Protein AF-A0A955BYD0-F1 (afdb_monomer_lite)

Foldseek 3Di:
DVLVVVLVVLQVVLVVCVVVLVLVSSLVSLCPHPDPCNVVSNVSSVVSVVVVPPPPPPPPPPPPDPPPDDDD

pLDDT: mean 82.09, std 17.28, range [44.56, 98.19]

Secondary structure (DSSP, 8-state):
-HHHHHHHHHHHHHHHHHHTT-HHHHHHHHHT--STTHHHHHHHHHHHHHH-PPPPTT-S------------

Radius of gyration: 20.26 Å; chains: 1; bounding box: 63×28×43 Å

Structure (mmCIF, N/CA/C/O backbone):
data_AF-A0A955BYD0-F1
#
_entry.id   AF-A0A955BYD0-F1
#
loop_
_atom_site.group_PDB
_atom_site.id
_atom_site.type_symbol
_atom_site.label_atom_id
_atom_site.label_alt_id
_atom_site.label_comp_id
_atom_site.label_asym_id
_atom_site.label_entity_id
_atom_site.label_seq_id
_atom_site.pdbx_PDB_ins_code
_atom_site.Cartn_x
_atom_site.Cartn_y
_atom_site.Cartn_z
_atom_site.occupancy
_atom_site.B_iso_or_equiv
_atom_site.auth_seq_id
_atom_site.auth_comp_id
_atom_site.auth_asym_id
_atom_site.auth_atom_id
_atom_site.pdbx_PDB_model_num
ATOM 1 N N . SER A 1 1 ? 12.502 -2.553 -15.293 1.00 70.12 1 SER A N 1
ATOM 2 C CA . SER A 1 1 ? 13.448 -3.583 -14.798 1.00 70.12 1 SER A CA 1
ATOM 3 C C . SER A 1 1 ? 12.687 -4.617 -13.968 1.00 70.12 1 SER A C 1
ATOM 5 O O . SER A 1 1 ? 11.547 -4.351 -13.597 1.00 70.12 1 SER A O 1
ATOM 7 N N . ALA A 1 2 ? 13.284 -5.774 -13.651 1.00 72.38 2 ALA A N 1
ATOM 8 C CA . ALA A 1 2 ? 12.672 -6.777 -12.762 1.00 72.38 2 ALA A CA 1
ATOM 9 C C . ALA A 1 2 ? 12.252 -6.194 -11.393 1.00 72.38 2 ALA A C 1
ATOM 11 O O . ALA A 1 2 ? 11.249 -6.594 -10.811 1.00 72.38 2 ALA A O 1
ATOM 12 N N . GLU A 1 3 ? 12.974 -5.179 -10.926 1.00 70.62 3 GLU A N 1
ATOM 13 C CA . GLU A 1 3 ? 12.732 -4.469 -9.669 1.00 70.62 3 GLU A CA 1
ATOM 14 C C . GLU A 1 3 ? 11.443 -3.626 -9.693 1.00 70.62 3 GLU A C 1
ATOM 16 O O . GLU A 1 3 ? 10.666 -3.639 -8.739 1.00 70.62 3 GLU A O 1
ATOM 21 N N . GLN A 1 4 ? 11.144 -2.976 -10.826 1.00 71.81 4 GLN A N 1
ATOM 22 C CA . GLN A 1 4 ? 9.866 -2.280 -11.036 1.00 71.81 4 GLN A CA 1
ATOM 23 C C . GLN A 1 4 ? 8.683 -3.256 -11.089 1.00 71.81 4 GLN A C 1
ATOM 25 O O . GLN A 1 4 ? 7.612 -2.948 -10.571 1.00 71.81 4 GLN A O 1
ATOM 30 N N . HIS A 1 5 ? 8.869 -4.447 -11.672 1.00 75.19 5 HIS A N 1
ATOM 31 C CA . HIS A 1 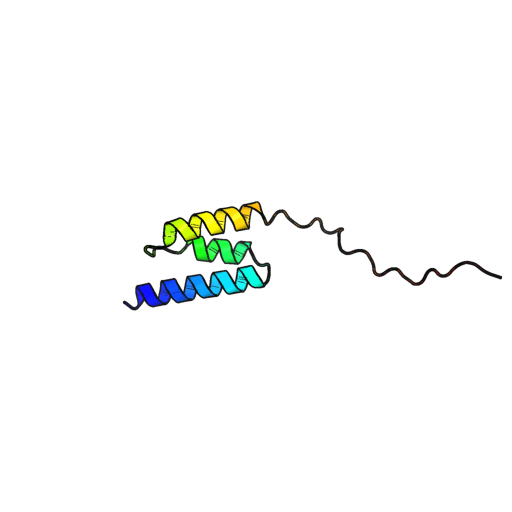5 ? 7.836 -5.489 -11.654 1.00 75.19 5 HIS A CA 1
ATOM 32 C C . HIS A 1 5 ? 7.579 -5.992 -10.228 1.00 75.19 5 HIS A C 1
ATOM 34 O O . HIS A 1 5 ? 6.425 -6.138 -9.830 1.00 75.19 5 HIS A O 1
ATOM 40 N N . ALA A 1 6 ? 8.633 -6.185 -9.430 1.00 85.00 6 ALA A N 1
ATOM 41 C CA . ALA A 1 6 ? 8.504 -6.573 -8.028 1.00 85.00 6 ALA A CA 1
ATOM 42 C C . ALA A 1 6 ? 7.763 -5.513 -7.190 1.00 85.00 6 ALA A C 1
ATOM 44 O O . ALA A 1 6 ? 6.941 -5.870 -6.345 1.00 85.00 6 ALA A O 1
ATOM 45 N N . ALA A 1 7 ? 7.998 -4.222 -7.449 1.00 87.94 7 ALA A N 1
ATOM 46 C CA . ALA A 1 7 ? 7.257 -3.134 -6.807 1.00 87.94 7 ALA A CA 1
ATOM 47 C C . ALA A 1 7 ? 5.760 -3.155 -7.164 1.00 87.94 7 ALA A C 1
ATOM 49 O O . ALA A 1 7 ? 4.913 -3.088 -6.273 1.00 87.94 7 ALA A O 1
ATOM 50 N N . GLY A 1 8 ? 5.424 -3.335 -8.447 1.00 88.19 8 GLY A N 1
ATOM 51 C CA . GLY A 1 8 ? 4.031 -3.458 -8.891 1.00 88.19 8 GLY A CA 1
ATOM 52 C C . GLY A 1 8 ? 3.306 -4.660 -8.273 1.00 88.19 8 GLY A C 1
ATOM 53 O O . GLY A 1 8 ? 2.164 -4.536 -7.832 1.00 88.19 8 GLY A O 1
ATOM 54 N N . ILE A 1 9 ? 3.984 -5.809 -8.169 1.00 93.12 9 ILE A N 1
ATOM 55 C CA . ILE A 1 9 ? 3.440 -7.010 -7.515 1.00 93.12 9 ILE A CA 1
ATOM 56 C C . ILE A 1 9 ? 3.175 -6.751 -6.027 1.00 93.12 9 ILE A C 1
ATOM 58 O O . ILE A 1 9 ? 2.083 -7.058 -5.549 1.00 93.12 9 ILE A O 1
ATOM 62 N N . ARG A 1 10 ? 4.131 -6.153 -5.299 1.00 93.00 10 ARG A N 1
ATOM 63 C CA . ARG A 1 10 ? 3.945 -5.797 -3.880 1.00 93.00 10 ARG A CA 1
ATOM 64 C C . ARG A 1 10 ? 2.766 -4.854 -3.677 1.00 93.00 10 ARG A C 1
ATOM 66 O O . ARG A 1 10 ? 1.963 -5.081 -2.778 1.00 93.00 10 ARG A O 1
ATOM 73 N N . TYR A 1 11 ? 2.639 -3.837 -4.528 1.00 94.56 11 TYR A N 1
ATOM 74 C CA . TYR A 1 11 ? 1.518 -2.904 -4.470 1.00 94.56 11 TYR A CA 1
ATOM 75 C C . TYR A 1 11 ? 0.173 -3.619 -4.657 1.00 94.56 11 TYR A C 1
ATOM 77 O O . TYR A 1 11 ? -0.744 -3.434 -3.858 1.00 94.56 11 TYR A O 1
ATOM 85 N N . ASN A 1 12 ? 0.061 -4.480 -5.671 1.00 95.81 12 ASN A N 1
ATOM 86 C CA . ASN A 1 12 ? -1.173 -5.226 -5.923 1.00 95.81 12 ASN A CA 1
ATOM 87 C C . ASN A 1 12 ? -1.509 -6.189 -4.777 1.00 95.81 12 ASN A C 1
ATOM 89 O O . ASN A 1 12 ? -2.672 -6.294 -4.390 1.00 95.81 12 ASN A O 1
ATOM 93 N N . LEU A 1 13 ? -0.502 -6.839 -4.190 1.00 96.94 13 LEU A N 1
ATOM 94 C CA . LEU A 1 13 ? -0.691 -7.689 -3.017 1.00 96.94 13 LEU A CA 1
ATOM 95 C C . LEU A 1 13 ? -1.186 -6.879 -1.808 1.00 96.94 13 LEU A C 1
ATOM 97 O O . LEU A 1 13 ? -2.116 -7.306 -1.129 1.00 96.94 13 LEU A O 1
ATOM 101 N N . ALA A 1 14 ? -0.633 -5.685 -1.575 1.00 97.38 14 ALA A N 1
ATOM 102 C CA . ALA A 1 14 ? -1.107 -4.797 -0.517 1.00 97.38 14 ALA A CA 1
ATOM 103 C C . ALA A 1 14 ? -2.573 -4.386 -0.720 1.00 97.38 14 ALA A C 1
ATOM 105 O O . ALA A 1 14 ? -3.357 -4.389 0.225 1.00 97.38 14 ALA A O 1
ATOM 106 N N . ARG A 1 15 ? -2.967 -4.082 -1.964 1.00 96.88 15 ARG A N 1
ATOM 107 C CA . ARG A 1 15 ? -4.358 -3.752 -2.317 1.00 96.88 15 ARG A CA 1
ATOM 108 C C . ARG A 1 15 ? -5.313 -4.921 -2.089 1.00 96.88 15 ARG A C 1
ATOM 110 O O . ARG A 1 15 ? -6.443 -4.685 -1.668 1.00 96.88 15 ARG A O 1
ATOM 117 N N . ALA A 1 16 ? -4.865 -6.152 -2.336 1.00 98.19 16 ALA A N 1
ATOM 118 C CA . ALA A 1 16 ? -5.649 -7.346 -2.044 1.00 98.19 16 ALA A CA 1
ATOM 119 C C . ALA A 1 16 ? -5.870 -7.514 -0.531 1.00 98.19 16 ALA A C 1
ATOM 121 O O . ALA A 1 16 ? -7.013 -7.671 -0.108 1.00 98.19 16 ALA A O 1
ATOM 122 N N . TYR A 1 17 ? -4.822 -7.390 0.291 1.00 97.94 17 TYR A N 1
ATOM 123 C CA . TYR A 1 17 ? -4.973 -7.437 1.752 1.00 97.94 17 TYR A CA 1
ATOM 124 C C . TYR A 1 17 ? -5.882 -6.325 2.287 1.00 97.94 17 TYR A C 1
ATOM 126 O O . TYR A 1 17 ? -6.765 -6.604 3.091 1.00 97.94 17 TYR A O 1
ATOM 134 N N . GLU A 1 18 ? -5.749 -5.100 1.768 1.00 96.25 18 GLU A N 1
ATOM 135 C CA . GLU A 1 18 ? -6.636 -3.985 2.125 1.00 96.25 18 GLU A CA 1
ATOM 136 C C . GLU A 1 18 ? -8.107 -4.309 1.813 1.00 96.25 18 GLU A C 1
ATOM 138 O O . GLU A 1 18 ? -8.983 -4.052 2.631 1.00 96.25 18 GLU A O 1
ATOM 143 N N . SER A 1 19 ? -8.400 -4.926 0.660 1.00 96.31 19 SER A N 1
ATOM 144 C CA . SER A 1 19 ? -9.775 -5.326 0.311 1.00 96.31 19 SER A CA 1
ATOM 145 C C . SER A 1 19 ? -10.345 -6.448 1.184 1.00 96.31 19 SER A C 1
ATOM 147 O O . SER A 1 19 ? -11.560 -6.566 1.301 1.00 96.31 19 SER A O 1
ATOM 149 N N . LEU A 1 20 ? -9.476 -7.252 1.801 1.00 96.56 20 LEU A N 1
ATOM 150 C CA . LEU A 1 20 ? -9.848 -8.313 2.739 1.00 96.56 20 LEU A CA 1
ATOM 151 C C . LEU A 1 20 ? -9.980 -7.802 4.183 1.00 96.56 20 LEU A C 1
ATOM 153 O O . LEU A 1 20 ? -10.296 -8.586 5.072 1.00 96.56 20 LEU A O 1
ATOM 157 N N . GLY A 1 21 ? -9.715 -6.514 4.427 1.00 94.69 21 GLY A N 1
ATOM 158 C CA . GLY A 1 21 ? -9.698 -5.922 5.7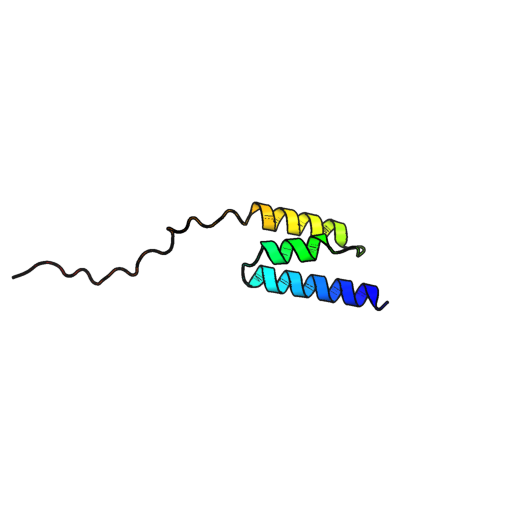65 1.00 94.69 21 GLY A CA 1
ATOM 159 C C . GLY A 1 21 ? -8.413 -6.186 6.557 1.00 94.69 21 GLY A C 1
ATOM 160 O O . GLY A 1 21 ? -8.285 -5.698 7.678 1.00 94.69 21 GLY A O 1
ATOM 161 N N . ASP A 1 22 ? -7.429 -6.891 5.986 1.00 96.50 22 ASP A N 1
ATOM 162 C CA . ASP A 1 22 ? -6.112 -7.099 6.603 1.00 96.50 22 ASP A CA 1
ATOM 163 C C . ASP A 1 22 ? -5.216 -5.871 6.372 1.00 96.50 22 ASP A C 1
ATOM 165 O O . ASP A 1 22 ? -4.232 -5.862 5.623 1.00 96.50 22 ASP A O 1
ATOM 169 N N . ASN A 1 23 ? -5.618 -4.775 7.005 1.00 96.19 23 ASN A N 1
ATOM 170 C CA . ASN A 1 23 ? -4.983 -3.473 6.864 1.00 96.19 23 ASN A CA 1
ATOM 171 C C . ASN A 1 23 ? -3.547 -3.452 7.400 1.00 96.19 23 ASN A C 1
ATOM 173 O O . ASN A 1 23 ? -2.717 -2.701 6.885 1.00 96.19 23 ASN A O 1
ATOM 177 N N . GLN A 1 24 ? -3.245 -4.278 8.406 1.00 95.81 24 GLN A N 1
ATOM 178 C CA . GLN A 1 24 ? -1.905 -4.384 8.977 1.00 95.81 24 GLN A CA 1
ATOM 179 C C . GLN A 1 24 ? -0.930 -4.936 7.933 1.00 95.81 24 GLN A C 1
ATOM 181 O O . GLN A 1 24 ? 0.087 -4.307 7.626 1.00 95.81 24 GLN A O 1
ATOM 186 N N . ARG A 1 25 ? -1.283 -6.060 7.301 1.00 96.56 25 ARG A N 1
ATOM 187 C CA . ARG A 1 25 ? -0.444 -6.683 6.273 1.00 96.56 25 ARG A CA 1
ATOM 188 C C . ARG A 1 25 ? -0.363 -5.847 4.999 1.00 96.56 25 ARG A C 1
ATOM 190 O O . ARG A 1 25 ? 0.692 -5.781 4.363 1.00 96.56 25 ARG A O 1
ATOM 197 N N . ALA A 1 26 ? -1.443 -5.145 4.652 1.00 97.94 26 ALA A N 1
ATOM 198 C CA . ALA A 1 26 ? -1.427 -4.153 3.582 1.00 97.94 26 ALA A CA 1
ATOM 199 C C . ALA A 1 26 ? -0.429 -3.014 3.867 1.00 97.94 26 ALA A C 1
ATOM 201 O O . ALA A 1 26 ? 0.354 -2.647 2.988 1.00 97.94 26 ALA A O 1
ATOM 202 N N . ALA A 1 27 ? -0.416 -2.476 5.091 1.00 97.44 27 ALA A N 1
ATOM 203 C CA . ALA A 1 27 ? 0.494 -1.404 5.482 1.00 97.44 27 ALA A CA 1
ATOM 204 C C . ALA A 1 27 ? 1.966 -1.847 5.452 1.00 97.44 27 ALA A C 1
ATOM 206 O O . ALA A 1 27 ? 2.803 -1.115 4.922 1.00 97.44 27 ALA A O 1
ATOM 207 N N . GLU A 1 28 ? 2.284 -3.048 5.940 1.00 97.12 28 GLU A N 1
ATOM 208 C CA . GLU A 1 28 ? 3.646 -3.606 5.913 1.00 97.12 28 GLU A CA 1
ATOM 209 C C . GLU A 1 28 ? 4.215 -3.681 4.489 1.00 97.12 28 GLU A C 1
ATOM 211 O O . GLU A 1 28 ? 5.332 -3.226 4.228 1.00 97.12 28 GLU A O 1
ATOM 216 N N . LEU A 1 29 ? 3.419 -4.180 3.540 1.00 97.06 29 LEU A N 1
ATOM 217 C CA . LEU A 1 29 ? 3.816 -4.277 2.133 1.00 97.06 29 LEU A CA 1
ATOM 218 C C . LEU A 1 29 ? 4.027 -2.906 1.480 1.00 97.06 29 LEU A C 1
ATOM 220 O O . LEU A 1 29 ? 4.951 -2.746 0.681 1.00 97.06 29 LEU A O 1
ATOM 224 N N . LEU A 1 30 ? 3.191 -1.918 1.817 1.00 96.62 30 LEU A N 1
ATOM 225 C CA . LEU A 1 30 ? 3.311 -0.545 1.314 1.00 96.62 30 LEU A CA 1
ATOM 226 C C . LEU A 1 30 ? 4.534 0.181 1.889 1.00 96.62 30 LEU A C 1
ATOM 228 O O . LEU A 1 30 ? 5.150 0.983 1.189 1.00 96.62 30 LEU A O 1
ATOM 232 N N . LEU A 1 31 ? 4.893 -0.086 3.147 1.00 96.25 31 LEU A N 1
ATOM 233 C CA . LEU A 1 31 ? 6.070 0.500 3.797 1.00 96.25 31 LEU A CA 1
ATOM 234 C C . LEU A 1 31 ? 7.384 -0.086 3.2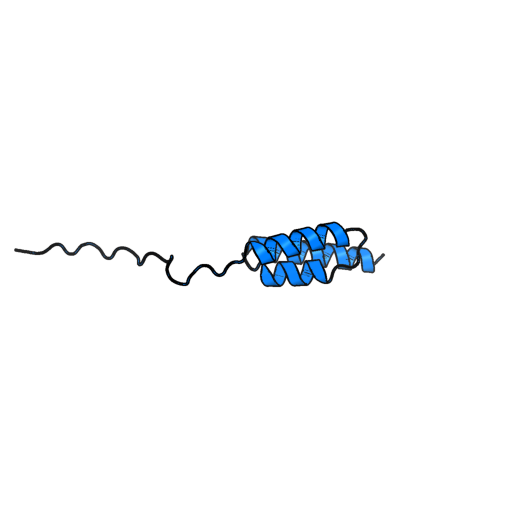70 1.00 96.25 31 LEU A C 1
ATOM 236 O O . LEU A 1 31 ? 8.387 0.626 3.231 1.00 96.25 31 LEU A O 1
ATOM 240 N N . ALA A 1 32 ? 7.362 -1.346 2.831 1.00 93.69 32 ALA A N 1
ATOM 241 C CA . ALA A 1 32 ? 8.496 -2.025 2.209 1.00 93.69 32 ALA A CA 1
ATOM 242 C C . ALA A 1 32 ? 8.741 -1.614 0.742 1.00 93.69 32 ALA A C 1
ATOM 244 O O . ALA A 1 32 ? 9.673 -2.112 0.108 1.00 93.69 32 ALA A O 1
ATOM 245 N N . ASP A 1 33 ? 7.903 -0.746 0.169 1.00 89.94 33 ASP A N 1
ATOM 246 C CA . ASP A 1 33 ? 8.066 -0.286 -1.204 1.00 89.94 33 ASP A CA 1
ATOM 247 C C . ASP A 1 33 ? 9.107 0.839 -1.323 1.00 89.94 33 ASP A C 1
ATOM 249 O O . ASP A 1 33 ? 8.974 1.898 -0.707 1.00 89.94 33 ASP A O 1
ATOM 253 N N . ASP A 1 34 ? 10.113 0.624 -2.175 1.00 88.62 34 ASP A N 1
ATOM 254 C CA . ASP A 1 34 ? 11.180 1.594 -2.467 1.00 88.62 34 ASP A CA 1
ATOM 255 C C . ASP A 1 34 ? 11.100 2.161 -3.897 1.00 88.62 34 ASP A C 1
ATOM 257 O O . ASP A 1 34 ? 12.030 2.768 -4.429 1.00 88.62 34 ASP A O 1
ATOM 261 N N . SER A 1 35 ? 9.953 1.971 -4.550 1.00 89.12 35 SER A N 1
ATOM 262 C CA . SER A 1 35 ? 9.682 2.521 -5.874 1.00 89.12 35 SER A CA 1
ATOM 263 C C . SER A 1 35 ? 9.581 4.061 -5.862 1.00 89.12 35 SER A C 1
ATOM 265 O O . SER A 1 35 ? 9.474 4.697 -4.802 1.00 89.12 35 SER A O 1
ATOM 267 N N . PRO A 1 36 ? 9.523 4.717 -7.038 1.00 91.44 36 PRO A N 1
ATOM 268 C CA . PRO A 1 36 ? 9.183 6.138 -7.121 1.00 91.44 36 PRO A CA 1
ATOM 269 C C . PRO A 1 36 ? 7.852 6.495 -6.431 1.00 91.44 36 PRO A C 1
ATOM 271 O O . PRO A 1 36 ? 7.682 7.629 -5.984 1.00 91.44 36 PRO A O 1
ATOM 274 N N . GLN A 1 37 ? 6.924 5.537 -6.296 1.00 90.94 37 GLN A N 1
ATOM 275 C CA . GLN A 1 37 ? 5.627 5.717 -5.641 1.00 90.94 37 GLN A CA 1
ATOM 276 C C . GLN A 1 37 ? 5.678 5.617 -4.103 1.00 90.94 37 GLN A C 1
ATOM 278 O O . GLN A 1 37 ? 4.660 5.880 -3.453 1.00 90.94 37 GLN A O 1
ATOM 283 N N . ARG A 1 38 ? 6.841 5.319 -3.494 1.00 94.69 38 ARG A N 1
ATOM 284 C CA . ARG A 1 38 ? 6.997 5.087 -2.040 1.00 94.69 38 ARG A CA 1
ATOM 285 C C . ARG A 1 38 ? 6.341 6.148 -1.155 1.00 94.69 38 ARG A C 1
ATOM 287 O O . ARG A 1 38 ? 5.807 5.836 -0.095 1.00 94.69 38 ARG A O 1
ATOM 294 N N . HIS A 1 39 ? 6.364 7.415 -1.575 1.00 95.62 39 HIS A N 1
ATOM 295 C CA . HIS A 1 39 ? 5.794 8.507 -0.786 1.00 95.62 39 HIS A CA 1
ATOM 296 C C . HIS A 1 39 ? 4.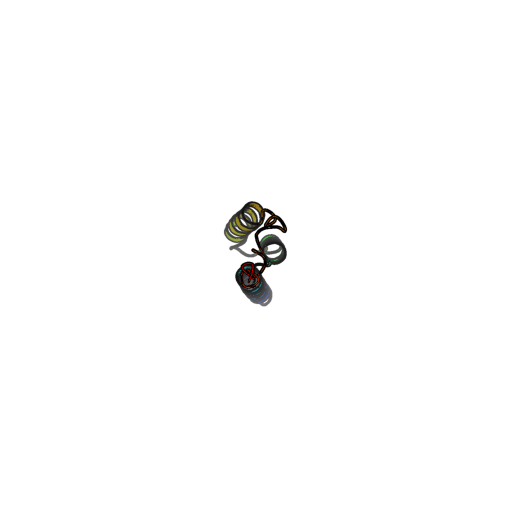273 8.357 -0.626 1.00 95.62 39 HIS A C 1
ATOM 298 O O . HIS A 1 39 ? 3.759 8.431 0.488 1.00 95.62 39 HIS A O 1
ATOM 304 N N . GLY A 1 40 ? 3.560 8.072 -1.720 1.00 96.19 40 GLY A N 1
ATOM 305 C CA . GLY A 1 40 ? 2.116 7.830 -1.682 1.00 96.19 40 GLY A CA 1
ATOM 306 C C . GLY A 1 40 ? 1.763 6.558 -0.911 1.00 96.19 40 GLY A C 1
ATOM 307 O O . GLY A 1 40 ? 0.799 6.545 -0.144 1.00 96.19 40 GLY A O 1
ATOM 308 N N . ASN A 1 41 ? 2.588 5.518 -1.046 1.00 96.38 41 ASN A N 1
ATOM 309 C CA . ASN A 1 41 ? 2.401 4.256 -0.332 1.00 96.38 41 ASN A CA 1
ATOM 310 C C . ASN A 1 41 ? 2.538 4.427 1.188 1.00 96.38 41 ASN A C 1
ATOM 312 O O . ASN A 1 41 ? 1.701 3.913 1.927 1.00 96.38 41 ASN A O 1
ATOM 316 N N . ARG A 1 42 ? 3.485 5.248 1.663 1.00 96.81 42 ARG A N 1
ATOM 317 C CA . ARG A 1 42 ? 3.607 5.599 3.092 1.00 96.81 42 ARG A CA 1
ATOM 318 C C . ARG A 1 42 ? 2.383 6.334 3.633 1.00 96.81 42 ARG A C 1
ATOM 320 O O . ARG A 1 42 ? 1.917 6.009 4.720 1.00 96.81 42 ARG A O 1
ATOM 327 N N . LEU A 1 43 ? 1.835 7.291 2.880 1.00 97.06 43 LEU A N 1
ATOM 328 C CA . LEU A 1 43 ? 0.618 8.005 3.291 1.00 97.06 43 LEU A CA 1
ATOM 329 C C . LEU A 1 43 ? -0.589 7.066 3.379 1.00 97.06 43 LEU A C 1
ATOM 331 O O . LEU A 1 43 ? -1.381 7.162 4.316 1.00 97.06 43 LEU A O 1
ATOM 335 N N . ARG A 1 44 ? -0.730 6.141 2.422 1.00 96.31 44 ARG A N 1
ATOM 336 C CA . ARG A 1 44 ? -1.774 5.110 2.463 1.00 96.31 44 ARG A CA 1
ATOM 337 C C . ARG A 1 44 ? -1.583 4.178 3.659 1.00 96.31 44 ARG A C 1
ATOM 339 O O . ARG A 1 44 ? -2.539 3.984 4.398 1.00 96.31 44 ARG A O 1
ATOM 346 N N . ALA A 1 45 ? -0.371 3.672 3.890 1.00 96.88 45 ALA A N 1
ATOM 347 C CA . ALA A 1 45 ? -0.061 2.826 5.044 1.00 96.88 45 ALA A CA 1
ATOM 348 C C . ALA A 1 45 ? -0.407 3.522 6.370 1.00 96.88 45 ALA A C 1
ATOM 350 O O . ALA A 1 45 ? -1.075 2.933 7.213 1.00 96.88 45 ALA A O 1
ATOM 351 N N . ALA A 1 46 ? -0.051 4.803 6.519 1.00 95.75 46 ALA A N 1
ATOM 352 C CA . ALA A 1 46 ? -0.396 5.587 7.703 1.00 95.75 46 ALA A CA 1
ATOM 353 C C . ALA A 1 46 ? -1.917 5.681 7.925 1.00 95.75 46 ALA A C 1
ATOM 355 O O . ALA A 1 46 ? -2.381 5.554 9.056 1.00 95.75 46 ALA A O 1
ATOM 356 N N . ARG A 1 47 ? -2.705 5.854 6.854 1.00 95.81 47 ARG A N 1
ATOM 357 C CA . ARG A 1 47 ? -4.177 5.868 6.933 1.00 95.81 47 ARG A CA 1
ATOM 358 C C . ARG A 1 47 ? -4.754 4.509 7.312 1.00 95.81 47 ARG A C 1
ATOM 360 O O . ARG A 1 47 ? -5.681 4.467 8.110 1.00 95.81 47 ARG A O 1
ATOM 367 N N . LEU A 1 48 ? -4.208 3.426 6.761 1.00 95.12 48 LEU A N 1
ATOM 368 C CA . LEU A 1 48 ? -4.630 2.067 7.099 1.00 95.12 48 LEU A CA 1
ATOM 369 C C . LEU A 1 48 ? -4.370 1.771 8.574 1.00 95.12 48 LEU A C 1
ATOM 371 O O . LEU A 1 48 ? -5.277 1.324 9.264 1.00 95.12 48 LEU A O 1
ATOM 375 N N . ILE A 1 49 ? -3.183 2.105 9.081 1.00 93.94 49 ILE A N 1
ATOM 376 C CA . ILE A 1 49 ? -2.833 1.925 10.496 1.00 93.94 49 ILE A CA 1
ATOM 377 C C . ILE A 1 49 ? -3.747 2.771 11.395 1.00 93.94 49 ILE A C 1
ATOM 379 O O . ILE A 1 49 ? -4.274 2.266 12.380 1.00 93.94 49 ILE A O 1
ATOM 383 N N . ALA A 1 50 ? -3.992 4.036 11.038 1.00 91.56 50 ALA A N 1
ATOM 384 C CA . ALA A 1 50 ? -4.870 4.914 11.811 1.00 91.56 50 ALA A CA 1
ATOM 385 C C . ALA A 1 50 ? -6.336 4.439 11.823 1.00 91.56 50 ALA A C 1
ATOM 387 O O . ALA A 1 50 ? -6.996 4.525 12.855 1.00 91.56 50 ALA A O 1
ATOM 388 N N . GLY A 1 51 ? -6.835 3.937 10.688 1.00 83.31 51 GLY A N 1
ATOM 389 C CA . GLY A 1 51 ? -8.204 3.435 10.534 1.00 83.31 51 GLY A CA 1
ATOM 390 C C . GLY A 1 51 ? -8.426 2.015 11.056 1.00 83.31 51 GLY A C 1
ATOM 391 O O . GLY A 1 51 ? -9.570 1.618 11.232 1.00 83.31 51 GLY A O 1
ATOM 392 N N . SER A 1 52 ? -7.361 1.262 11.343 1.00 69.44 52 SER A N 1
ATOM 393 C CA . SER A 1 52 ? -7.429 -0.099 11.900 1.00 69.44 52 SER A CA 1
ATOM 394 C C . SER A 1 52 ? -7.527 -0.107 13.417 1.00 69.44 52 SER A C 1
ATOM 396 O O . SER A 1 52 ? -6.970 -0.994 14.063 1.00 69.44 52 SER A O 1
ATOM 398 N N . GLN A 1 53 ? -8.214 0.884 13.997 1.00 59.09 53 GLN A N 1
ATOM 399 C CA . GLN A 1 53 ? -8.622 0.767 15.393 1.00 59.09 53 GLN A CA 1
ATOM 400 C C . GLN A 1 53 ? -9.284 -0.606 15.560 1.00 59.09 53 GLN A C 1
ATOM 402 O O . GLN A 1 53 ? -10.091 -0.978 14.701 1.00 59.09 53 GLN A O 1
ATOM 407 N N . PRO A 1 54 ? -8.897 -1.387 16.582 1.00 52.50 54 PRO A N 1
ATOM 408 C CA . PRO A 1 54 ? -9.505 -2.685 16.798 1.00 52.50 54 PRO A CA 1
ATOM 409 C C . PRO A 1 54 ? -11.010 -2.463 16.888 1.00 52.50 54 PRO A C 1
ATOM 411 O O . PRO A 1 54 ? -11.470 -1.680 17.717 1.00 52.50 54 PRO A O 1
ATOM 414 N N . SER A 1 55 ? -11.767 -3.106 15.999 1.00 52.81 55 SER A N 1
ATOM 415 C CA . SER A 1 55 ? -13.191 -3.303 16.228 1.00 52.81 55 SER A CA 1
ATOM 416 C C . SER A 1 55 ? -13.280 -3.945 17.607 1.00 52.81 55 SER A C 1
ATOM 418 O O . SER A 1 55 ? -12.677 -5.003 17.818 1.00 52.81 55 SER A O 1
ATOM 420 N N . GLU A 1 56 ? -13.911 -3.279 18.573 1.00 54.75 56 GLU A N 1
ATOM 421 C CA . GLU A 1 56 ? -14.132 -3.910 19.868 1.00 54.75 56 GLU A CA 1
ATOM 422 C C . GLU A 1 56 ? -14.827 -5.260 19.617 1.00 54.75 56 GLU A C 1
ATOM 424 O O . GLU A 1 56 ? -15.699 -5.340 18.745 1.00 54.75 56 GLU A O 1
ATOM 429 N N . PRO A 1 57 ? -14.458 -6.343 20.323 1.00 52.03 57 PRO A N 1
ATOM 430 C CA . PRO A 1 57 ? -15.038 -7.671 20.113 1.00 52.03 57 PRO A CA 1
ATOM 431 C C . PRO A 1 57 ? -16.516 -7.794 20.562 1.00 52.03 57 PRO A C 1
ATOM 433 O O . PRO A 1 57 ? -16.926 -8.851 21.030 1.00 52.03 57 PRO A O 1
ATOM 436 N N . GLY A 1 58 ? -17.322 -6.734 20.426 1.00 54.41 58 GLY A N 1
ATOM 437 C CA . GLY A 1 58 ? -18.711 -6.639 20.885 1.00 54.41 58 GLY A CA 1
ATOM 438 C C . GLY A 1 58 ? -19.756 -6.256 19.828 1.00 54.41 58 GLY A C 1
ATOM 439 O O . GLY A 1 58 ? -20.936 -6.412 20.112 1.00 54.41 58 GLY A O 1
ATOM 440 N N . ASP A 1 59 ? -19.374 -5.822 18.620 1.00 55.31 59 ASP A N 1
ATOM 441 C CA . ASP A 1 59 ? -20.347 -5.418 17.576 1.00 55.31 59 ASP A CA 1
ATOM 442 C C . ASP A 1 59 ? -20.887 -6.589 16.734 1.00 55.31 59 ASP A C 1
ATOM 444 O O . ASP A 1 59 ? -21.688 -6.398 15.817 1.00 55.31 59 ASP A O 1
ATOM 448 N N . ALA A 1 60 ? -20.483 -7.824 17.042 1.00 57.34 60 ALA A N 1
ATOM 449 C CA . ALA A 1 60 ? -21.247 -8.986 16.613 1.00 57.34 60 ALA A CA 1
ATOM 450 C C . ALA A 1 60 ? -22.505 -9.050 17.484 1.00 57.34 60 ALA A C 1
ATOM 452 O O . ALA A 1 60 ? -22.522 -9.735 18.508 1.00 57.34 60 ALA A O 1
ATOM 453 N N . GLU A 1 61 ? -23.527 -8.292 17.086 1.00 57.56 61 GLU A N 1
ATOM 454 C CA . GLU A 1 61 ? -24.884 -8.436 17.598 1.00 57.56 61 GLU A CA 1
ATOM 455 C C . GLU A 1 61 ? -25.198 -9.943 17.625 1.00 57.56 61 GLU A C 1
ATOM 457 O O . GLU A 1 61 ? -25.097 -10.606 16.581 1.00 57.56 61 GLU A O 1
ATOM 462 N N . PRO A 1 62 ? -25.444 -10.544 18.806 1.00 64.00 62 PRO A N 1
ATOM 463 C CA . PRO A 1 62 ? -25.817 -11.945 18.851 1.00 64.00 62 PRO A CA 1
ATOM 464 C C . PRO A 1 62 ? -27.056 -12.097 17.967 1.00 64.00 62 PRO A C 1
ATOM 466 O O . PRO A 1 62 ? -27.922 -11.221 18.017 1.00 64.00 62 PRO A O 1
ATOM 469 N N . PRO A 1 63 ? -27.156 -13.157 17.143 1.00 61.28 63 PRO A N 1
ATOM 470 C CA . PRO A 1 63 ? -28.369 -13.373 16.371 1.00 61.28 63 PRO A CA 1
ATOM 471 C C . PRO A 1 63 ? -29.521 -13.358 17.369 1.00 61.28 63 PRO A C 1
ATOM 473 O O . PRO A 1 63 ? -29.493 -14.153 18.312 1.00 61.28 63 PRO A O 1
ATOM 476 N N . GLU A 1 64 ? -30.458 -12.416 17.210 1.00 61.78 64 GLU A N 1
ATOM 477 C CA . GLU A 1 64 ? -31.661 -12.348 18.031 1.00 61.78 64 GLU A CA 1
ATOM 478 C C . GLU A 1 64 ? -32.275 -13.748 18.026 1.00 61.78 64 GLU A C 1
ATOM 480 O O . GLU A 1 64 ? -32.806 -14.227 17.019 1.00 61.78 64 GLU A O 1
ATOM 485 N N . GLY A 1 65 ? -32.100 -14.464 19.139 1.00 59.53 65 GLY A N 1
ATOM 486 C CA . GLY A 1 65 ? -32.824 -15.698 19.365 1.00 59.53 65 GLY A CA 1
ATOM 487 C C . GLY A 1 65 ? -34.300 -15.335 19.296 1.00 59.53 65 GLY A C 1
ATOM 488 O O . GLY A 1 65 ? -34.662 -14.281 19.825 1.00 59.53 65 GLY A O 1
ATOM 489 N N . PRO A 1 66 ? -35.147 -16.138 18.628 1.00 63.53 66 PRO A N 1
ATOM 490 C CA . PRO A 1 66 ? -36.557 -15.816 18.552 1.00 63.53 66 PRO A CA 1
ATOM 491 C C . PRO A 1 66 ? -37.069 -15.648 19.977 1.00 63.53 66 PRO A C 1
ATOM 493 O O . PRO A 1 66 ? -36.918 -16.554 20.800 1.00 63.53 6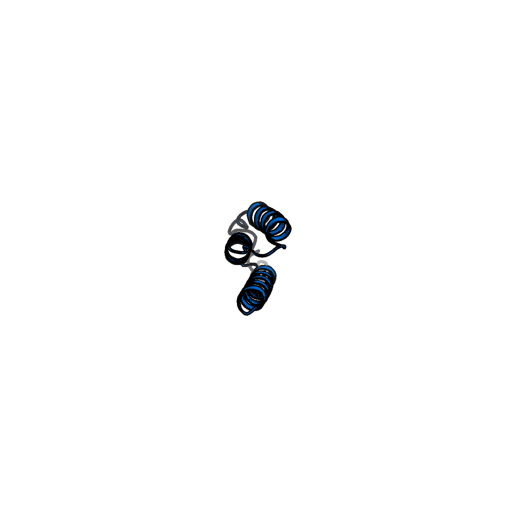6 PRO A O 1
ATOM 496 N N . ASP A 1 67 ? -37.601 -14.456 20.231 1.00 61.59 67 ASP A N 1
ATOM 497 C CA . ASP A 1 67 ? -38.269 -14.041 21.450 1.00 61.59 67 ASP A CA 1
ATOM 498 C C . ASP A 1 67 ? -39.314 -15.106 21.793 1.00 61.59 67 ASP A C 1
ATOM 500 O O . ASP A 1 67 ? -40.412 -15.152 21.231 1.00 61.59 67 ASP A O 1
ATOM 504 N N . ALA A 1 68 ? -38.926 -16.058 22.643 1.00 55.19 68 ALA A N 1
ATOM 505 C CA . ALA A 1 68 ? -39.834 -17.037 23.205 1.00 55.19 68 ALA A CA 1
ATOM 506 C C . ALA A 1 68 ? -40.601 -16.309 24.303 1.00 55.19 68 ALA A C 1
ATOM 508 O O . ALA A 1 68 ? -40.346 -16.478 25.496 1.00 55.19 68 ALA A O 1
ATOM 509 N N . ALA A 1 69 ? -41.503 -15.446 23.840 1.00 53.44 69 ALA A N 1
ATOM 510 C CA . ALA A 1 69 ? -42.546 -14.852 24.629 1.00 53.44 69 ALA A CA 1
ATOM 511 C C . ALA A 1 69 ? -43.295 -15.973 25.353 1.00 53.44 69 ALA A C 1
ATOM 513 O O . ALA A 1 69 ? -43.883 -16.876 24.758 1.00 53.44 69 ALA A O 1
ATOM 514 N N . ASP A 1 70 ? -43.161 -15.886 26.663 1.00 57.97 70 ASP A N 1
ATOM 515 C CA . ASP A 1 70 ? -44.040 -16.357 27.711 1.00 57.97 70 ASP A CA 1
ATOM 516 C C . ASP A 1 70 ? -45.473 -16.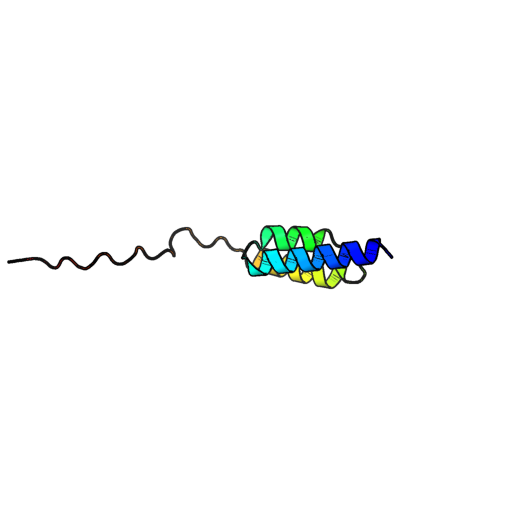725 27.261 1.00 57.97 70 ASP A C 1
ATOM 518 O O . ASP A 1 70 ? -46.235 -15.859 26.833 1.00 57.97 70 ASP A O 1
ATOM 522 N N . SER A 1 71 ? -45.808 -18.005 27.493 1.00 44.56 71 SER A N 1
ATOM 523 C CA . SER A 1 71 ? -47.087 -18.525 28.027 1.00 44.56 71 SER A CA 1
ATOM 524 C C . SER A 1 71 ? -48.367 -18.394 27.170 1.00 44.56 71 SER A C 1
ATOM 526 O O . SER A 1 71 ? -48.476 -17.514 26.317 1.00 44.56 71 SER A O 1
ATOM 528 N N . PRO A 1 72 ? -49.368 -19.296 27.314 1.00 57.16 72 PRO A N 1
ATOM 529 C CA . PRO A 1 72 ? -49.928 -19.836 28.569 1.00 57.16 72 PRO A CA 1
ATOM 530 C C . PRO A 1 72 ? -49.511 -21.257 28.974 1.00 57.16 72 PRO A C 1
ATOM 532 O O . PRO A 1 72 ? -49.243 -22.095 28.084 1.00 57.16 72 PRO A O 1
#

Sequence (72 aa):
SAEQHAAGIRYNLARAYESLGDNQRAAELLLADDSPQRHGNRLRAARLIAGSQPSEPGDAEPPEGPDAADSP